Protein AF-A0A149S7I8-F1 (afdb_monomer_lite)

Radius of gyration: 13.59 Å; chains: 1; bounding box: 22×32×40 Å

pLDDT: mean 84.31, std 13.95, range [39.28, 96.31]

Secondary structure (DSSP, 8-state):
---SGGG--SHHHHIIIIIHHHHHHTT--TT-TTTEEEEEEE-SSTT--EEEEEEEEETTEEEEEE----TTS---

Structure (mmCIF, N/CA/C/O backbone):
data_AF-A0A149S7I8-F1
#
_entry.id   AF-A0A149S7I8-F1
#
loop_
_atom_site.group_PDB
_atom_site.id
_atom_site.type_symbol
_atom_site.label_atom_id
_atom_site.label_alt_id
_atom_site.label_comp_id
_atom_site.label_asym_id
_atom_site.label_entity_id
_atom_site.label_seq_id
_atom_site.pdbx_PDB_ins_code
_atom_site.Cartn_x
_atom_site.Cartn_y
_atom_site.Cartn_z
_atom_site.occupancy
_atom_site.B_iso_or_equiv
_atom_site.auth_seq_id
_atom_site.auth_comp_id
_atom_site.auth_asym_id
_atom_site.auth_atom_id
_atom_site.pdbx_PDB_model_num
ATOM 1 N N . MET A 1 1 ? 0.416 7.630 -24.970 1.00 59.16 1 MET A N 1
ATOM 2 C CA . MET A 1 1 ? 0.336 7.386 -23.512 1.00 59.16 1 MET A CA 1
ATOM 3 C C . MET A 1 1 ? 1.604 6.671 -23.079 1.00 59.16 1 MET A C 1
ATOM 5 O O . MET A 1 1 ? 2.051 5.787 -23.799 1.00 59.16 1 MET A O 1
ATOM 9 N N . VAL A 1 2 ? 2.217 7.073 -21.967 1.00 69.38 2 VAL A N 1
ATOM 10 C CA . VAL A 1 2 ? 3.396 6.378 -21.426 1.00 69.38 2 VAL A CA 1
ATOM 11 C C . VAL A 1 2 ? 2.927 5.078 -20.769 1.00 69.38 2 VAL A C 1
ATOM 13 O O . VAL A 1 2 ? 2.037 5.115 -19.926 1.00 69.38 2 VAL A O 1
ATOM 16 N N . ASN A 1 3 ? 3.505 3.933 -21.146 1.00 79.69 3 ASN A N 1
ATOM 17 C CA . ASN A 1 3 ? 3.251 2.664 -20.459 1.00 79.69 3 ASN A CA 1
ATOM 18 C C . ASN A 1 3 ? 4.065 2.621 -19.155 1.00 79.69 3 ASN A C 1
ATOM 20 O O . ASN A 1 3 ? 5.225 2.208 -19.153 1.00 79.69 3 ASN A O 1
ATOM 24 N N . VAL A 1 4 ? 3.462 3.079 -18.057 1.00 82.06 4 VAL A N 1
ATOM 25 C CA . VAL A 1 4 ? 4.101 3.128 -16.731 1.00 82.06 4 VAL A CA 1
ATOM 26 C C . VAL A 1 4 ? 4.361 1.724 -16.182 1.00 82.06 4 VAL A C 1
ATOM 28 O O . VAL A 1 4 ? 5.434 1.480 -15.640 1.00 82.06 4 VAL A O 1
ATOM 31 N N . ALA A 1 5 ? 3.455 0.772 -16.424 1.00 81.56 5 ALA A N 1
ATOM 32 C CA . ALA A 1 5 ? 3.574 -0.597 -15.922 1.00 81.56 5 ALA A CA 1
ATOM 33 C C . ALA A 1 5 ? 4.873 -1.283 -16.377 1.00 81.56 5 ALA A C 1
ATOM 35 O O . ALA A 1 5 ? 5.562 -1.894 -15.568 1.00 81.56 5 ALA A O 1
ATOM 36 N N . SER A 1 6 ? 5.274 -1.101 -17.642 1.00 82.88 6 SER A N 1
ATOM 37 C CA . SER A 1 6 ? 6.538 -1.653 -18.166 1.00 82.88 6 SER A CA 1
ATOM 38 C C . SER A 1 6 ? 7.812 -1.125 -17.486 1.00 82.88 6 SER A C 1
ATOM 40 O O . SER A 1 6 ? 8.877 -1.715 -17.651 1.00 82.88 6 SER A O 1
ATOM 42 N N . ARG A 1 7 ? 7.720 -0.023 -16.728 1.00 82.56 7 ARG A N 1
ATOM 43 C CA . ARG A 1 7 ? 8.841 0.588 -15.996 1.00 82.56 7 ARG A CA 1
ATOM 44 C C . ARG A 1 7 ? 8.870 0.193 -14.514 1.00 82.56 7 ARG A C 1
ATOM 46 O O . ARG A 1 7 ? 9.883 0.410 -13.856 1.00 82.56 7 ARG A O 1
ATOM 53 N N . CYS A 1 8 ? 7.803 -0.413 -13.994 1.00 86.38 8 CYS A N 1
ATOM 54 C CA . CYS A 1 8 ? 7.695 -0.873 -12.609 1.00 86.38 8 CYS A CA 1
ATOM 55 C C . CYS A 1 8 ? 8.308 -2.273 -12.448 1.00 86.38 8 CYS A C 1
ATOM 57 O O . CYS A 1 8 ? 7.605 -3.270 -12.301 1.00 86.38 8 CYS A O 1
ATOM 59 N N . ILE A 1 9 ? 9.639 -2.350 -12.522 1.00 85.56 9 ILE A N 1
ATOM 60 C CA . ILE A 1 9 ? 10.380 -3.625 -12.501 1.00 85.56 9 ILE A CA 1
ATOM 61 C C . ILE A 1 9 ? 10.604 -4.199 -11.094 1.00 85.56 9 ILE A C 1
ATOM 63 O O . ILE A 1 9 ? 10.981 -5.360 -10.968 1.00 85.56 9 ILE A O 1
ATOM 67 N N . ASN A 1 10 ? 10.386 -3.407 -10.043 1.00 89.62 10 ASN A N 1
ATOM 68 C CA . ASN A 1 10 ? 10.546 -3.815 -8.648 1.00 89.62 10 ASN A CA 1
ATOM 69 C C . ASN A 1 10 ? 9.286 -3.490 -7.821 1.00 89.62 10 ASN A C 1
ATOM 71 O O . ASN A 1 10 ? 8.345 -2.847 -8.302 1.00 89.62 10 ASN A O 1
ATOM 75 N N . GLU A 1 11 ? 9.254 -3.976 -6.578 1.00 90.50 11 GLU A N 1
ATOM 76 C CA . GLU A 1 11 ? 8.114 -3.781 -5.675 1.00 90.50 11 GLU A CA 1
ATOM 77 C C . GLU A 1 11 ? 7.898 -2.296 -5.348 1.00 90.50 11 GLU A C 1
ATOM 79 O O . GLU A 1 11 ? 6.769 -1.824 -5.404 1.00 90.50 11 GLU A O 1
ATOM 84 N N . GLU A 1 12 ? 8.960 -1.531 -5.085 1.00 90.88 12 GLU A N 1
ATOM 85 C CA . GLU A 1 12 ? 8.872 -0.104 -4.736 1.00 90.88 12 GLU A CA 1
ATOM 86 C C . GLU A 1 12 ? 8.252 0.746 -5.859 1.00 90.88 12 GLU A C 1
ATOM 88 O O . GLU A 1 12 ? 7.333 1.531 -5.628 1.00 90.88 12 GLU A O 1
ATOM 93 N N . ALA A 1 13 ? 8.672 0.534 -7.107 1.00 91.25 13 ALA A N 1
ATOM 94 C CA . ALA A 1 13 ? 8.083 1.206 -8.260 1.00 91.25 13 ALA A CA 1
ATOM 95 C C . ALA A 1 13 ? 6.621 0.789 -8.481 1.00 91.25 13 ALA A C 1
ATOM 97 O O . ALA A 1 13 ? 5.814 1.592 -8.949 1.00 91.25 13 ALA A O 1
ATOM 98 N N . THR A 1 14 ? 6.262 -0.452 -8.142 1.00 92.12 14 THR A N 1
ATOM 99 C CA . THR A 1 14 ? 4.872 -0.926 -8.205 1.00 92.12 14 THR A CA 1
ATOM 100 C C . THR A 1 14 ? 4.011 -0.245 -7.142 1.00 92.12 14 THR A C 1
ATOM 102 O O . THR A 1 14 ? 2.925 0.245 -7.461 1.00 92.12 14 THR A O 1
ATOM 105 N N . LYS A 1 15 ? 4.524 -0.123 -5.912 1.00 93.31 15 LYS A N 1
ATOM 106 C CA . LYS A 1 15 ? 3.884 0.614 -4.813 1.00 93.31 15 LYS A CA 1
ATOM 107 C C . LYS A 1 15 ? 3.591 2.056 -5.227 1.00 93.31 15 LYS A C 1
ATOM 109 O O . LYS A 1 15 ? 2.444 2.484 -5.177 1.00 93.31 15 LYS A O 1
ATOM 114 N N . 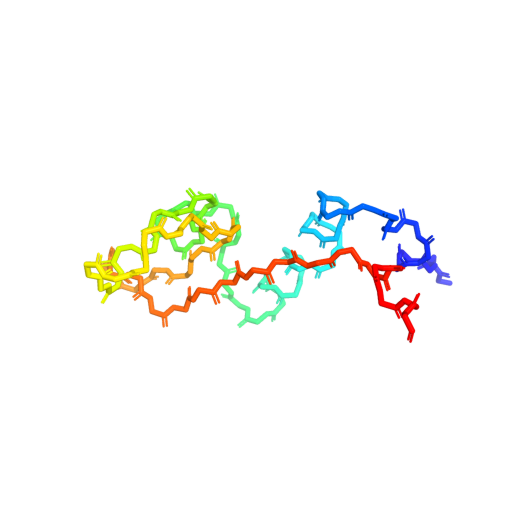LEU A 1 16 ? 4.605 2.778 -5.702 1.00 92.69 16 LEU A N 1
ATOM 115 C CA . LEU A 1 16 ? 4.509 4.218 -5.964 1.00 92.69 16 LEU A CA 1
ATOM 116 C C . LEU A 1 16 ? 3.739 4.582 -7.234 1.00 92.69 16 LEU A C 1
ATOM 118 O O . LEU A 1 16 ? 2.981 5.546 -7.226 1.00 92.69 16 LEU A O 1
ATOM 122 N N . PHE A 1 17 ? 3.947 3.862 -8.338 1.00 92.56 17 PHE A N 1
ATOM 123 C CA . PHE A 1 17 ? 3.433 4.290 -9.645 1.00 92.56 17 PHE A CA 1
ATOM 124 C C . PHE A 1 17 ? 2.187 3.539 -10.110 1.00 92.56 17 PHE A C 1
ATOM 126 O O . PHE A 1 17 ? 1.564 3.968 -11.081 1.00 92.56 17 PHE A O 1
ATOM 133 N N . LEU A 1 18 ? 1.820 2.438 -9.449 1.00 92.19 18 LEU A N 1
ATOM 134 C CA . LEU A 1 18 ? 0.635 1.651 -9.802 1.00 92.19 18 LEU A CA 1
ATOM 135 C C . LEU A 1 18 ? -0.357 1.584 -8.642 1.00 92.19 18 LEU A C 1
ATOM 137 O O . LEU A 1 18 ? -1.518 1.945 -8.817 1.00 92.19 18 LEU A O 1
ATOM 141 N N . VAL A 1 19 ? 0.100 1.179 -7.456 1.00 94.56 19 VAL A N 1
ATOM 142 C CA . VAL A 1 19 ? -0.787 0.947 -6.308 1.00 94.56 19 VAL A CA 1
ATOM 143 C C . VAL A 1 19 ? -1.229 2.251 -5.657 1.00 94.56 19 VAL A C 1
ATOM 145 O O . VAL A 1 19 ? -2.426 2.458 -5.495 1.00 94.56 19 VAL A O 1
ATOM 148 N N . LEU A 1 20 ? -0.310 3.167 -5.347 1.00 94.12 20 LEU A N 1
ATOM 149 C CA . LEU A 1 20 ? -0.662 4.449 -4.733 1.00 94.12 20 LEU A CA 1
ATOM 150 C C . LEU A 1 20 ? -1.633 5.268 -5.613 1.00 94.12 20 LEU A C 1
ATOM 152 O O . LEU A 1 20 ? -2.659 5.713 -5.103 1.00 94.12 20 LEU A O 1
ATOM 156 N N . PRO A 1 21 ? -1.430 5.390 -6.944 1.00 94.50 21 PRO A N 1
ATOM 157 C CA . PRO A 1 21 ? -2.394 6.065 -7.808 1.00 94.50 21 PRO A CA 1
ATOM 158 C C . PRO A 1 21 ? -3.750 5.356 -7.873 1.00 94.50 21 PRO A C 1
ATOM 160 O O . PRO A 1 21 ? -4.768 6.032 -7.985 1.00 94.50 21 PRO A O 1
ATOM 163 N N . LEU A 1 22 ? -3.787 4.020 -7.783 1.00 94.44 22 LEU A N 1
ATOM 164 C CA . LEU A 1 22 ? -5.036 3.259 -7.694 1.00 94.44 22 LEU A CA 1
ATOM 165 C C . LEU A 1 22 ? -5.779 3.560 -6.386 1.00 94.44 22 LEU A C 1
ATOM 167 O O . LEU A 1 22 ? -6.981 3.802 -6.420 1.00 94.44 22 LEU A O 1
ATOM 171 N N . VAL A 1 23 ? -5.080 3.578 -5.250 1.00 96.19 23 VAL A N 1
ATOM 172 C CA . VAL A 1 23 ? -5.665 3.913 -3.940 1.00 96.19 23 VAL A CA 1
ATOM 173 C C . VAL A 1 23 ? -6.237 5.333 -3.957 1.00 96.19 23 VAL A C 1
ATOM 175 O O . VAL A 1 23 ? -7.394 5.528 -3.589 1.00 96.19 23 VAL A O 1
ATOM 178 N N . ASN A 1 24 ? -5.485 6.294 -4.498 1.00 95.94 24 ASN A N 1
ATOM 179 C CA . ASN A 1 24 ? -5.964 7.661 -4.697 1.00 95.94 24 ASN A CA 1
ATOM 180 C C . ASN A 1 24 ? -7.179 7.722 -5.643 1.00 95.94 24 ASN A C 1
ATOM 182 O O . ASN A 1 24 ? -8.135 8.448 -5.393 1.00 95.94 24 ASN A O 1
ATOM 186 N N . PHE A 1 25 ? -7.182 6.931 -6.721 1.00 96.31 25 PHE A N 1
ATOM 187 C CA . PHE A 1 25 ? -8.311 6.847 -7.653 1.00 96.31 25 PHE A CA 1
ATOM 188 C C . PHE A 1 25 ? -9.587 6.286 -7.004 1.00 96.31 25 PHE A C 1
ATOM 190 O O . PHE A 1 25 ? -10.684 6.716 -7.353 1.00 96.31 25 PHE A O 1
ATOM 197 N N . LEU A 1 26 ? -9.457 5.367 -6.043 1.00 95.50 26 LEU A N 1
ATOM 198 C CA . LEU A 1 26 ? -10.581 4.850 -5.253 1.00 95.50 26 LEU A CA 1
ATOM 199 C C . LEU A 1 26 ? -11.149 5.882 -4.260 1.00 95.50 26 LEU A C 1
ATOM 201 O O . LEU A 1 26 ? -12.179 5.616 -3.642 1.00 95.50 26 LEU A O 1
ATOM 205 N N . GLY A 1 27 ? -10.521 7.056 -4.141 1.00 95.62 27 GLY A N 1
ATOM 206 C CA . GLY A 1 27 ? -10.986 8.169 -3.318 1.00 95.62 27 GLY A CA 1
ATOM 207 C C . GLY A 1 27 ? -10.359 8.240 -1.928 1.00 95.62 27 GLY A C 1
ATOM 208 O O . GLY A 1 27 ? -10.827 9.038 -1.123 1.00 95.62 27 GLY A O 1
ATOM 209 N N . TYR A 1 28 ? -9.331 7.435 -1.650 1.00 96.19 28 TYR A N 1
ATOM 210 C CA . TYR A 1 28 ? -8.572 7.522 -0.402 1.00 96.19 28 TYR A CA 1
ATOM 211 C C . TYR A 1 28 ? -7.486 8.591 -0.492 1.00 96.19 28 TYR A C 1
ATOM 213 O O . TYR A 1 28 ? -6.811 8.706 -1.519 1.00 96.19 28 TYR A O 1
ATOM 221 N N . ASP A 1 29 ? -7.259 9.330 0.591 1.00 95.12 29 ASP A N 1
ATOM 222 C CA . ASP A 1 29 ? -6.182 10.318 0.635 1.00 95.12 29 ASP A CA 1
ATOM 223 C C . ASP A 1 29 ? -4.817 9.658 0.891 1.00 95.12 29 ASP A C 1
ATOM 225 O O . ASP A 1 29 ? -4.422 9.378 2.022 1.00 95.12 29 ASP A O 1
ATOM 229 N N . THR A 1 30 ? -4.052 9.447 -0.181 1.00 94.50 30 THR A N 1
ATOM 230 C CA . THR A 1 30 ? -2.698 8.874 -0.108 1.00 94.50 30 THR A CA 1
ATOM 231 C C . THR A 1 30 ? -1.651 9.790 0.528 1.00 94.50 30 THR A C 1
ATOM 233 O O . THR A 1 30 ? -0.534 9.344 0.782 1.00 94.50 30 THR A O 1
ATOM 236 N N . MET A 1 31 ? -1.978 11.065 0.758 1.00 94.06 31 MET A N 1
ATOM 237 C CA . MET A 1 31 ? -1.113 12.022 1.454 1.00 94.06 31 MET A CA 1
ATOM 238 C C . MET A 1 31 ? -1.435 12.110 2.950 1.00 94.06 31 MET A C 1
ATOM 240 O O . MET A 1 31 ? -0.669 12.721 3.698 1.00 94.06 31 MET A O 1
ATOM 244 N N . ASN A 1 32 ? -2.533 11.493 3.394 1.00 94.75 32 ASN A N 1
ATOM 245 C CA . ASN A 1 32 ? -2.936 11.441 4.789 1.00 94.75 32 ASN A CA 1
ATOM 246 C C . ASN A 1 32 ? -2.526 10.097 5.431 1.00 94.75 32 ASN A C 1
ATOM 248 O O . ASN A 1 32 ? -3.190 9.085 5.200 1.00 94.75 32 ASN A O 1
ATOM 252 N N . PRO A 1 33 ? -1.486 10.055 6.287 1.00 92.00 33 PRO A N 1
ATOM 253 C CA . PRO A 1 33 ? -1.031 8.814 6.918 1.00 92.00 33 PRO A CA 1
ATOM 254 C C . PRO A 1 33 ? -2.032 8.227 7.926 1.00 92.00 33 PRO A C 1
ATOM 256 O O . PRO A 1 33 ? -1.930 7.044 8.252 1.00 92.00 33 PRO A O 1
ATOM 259 N N . ASP A 1 34 ? -2.996 9.024 8.406 1.00 93.31 34 ASP A N 1
ATOM 260 C CA . ASP A 1 34 ? -4.090 8.553 9.265 1.00 93.31 34 ASP A CA 1
ATOM 261 C C . ASP A 1 34 ? -5.205 7.850 8.468 1.00 93.31 34 ASP A C 1
ATOM 263 O O . ASP A 1 34 ? -6.098 7.251 9.068 1.00 93.31 34 ASP A O 1
ATOM 267 N N . GLU A 1 35 ? -5.162 7.914 7.133 1.00 95.19 35 GLU A N 1
ATOM 268 C CA . GLU A 1 35 ? -6.092 7.235 6.226 1.00 95.19 35 GLU A CA 1
ATOM 269 C C . GLU A 1 35 ? -5.388 6.160 5.392 1.00 95.19 35 GLU A C 1
ATOM 271 O O . GLU A 1 35 ? -5.867 5.031 5.334 1.00 95.19 35 GLU A O 1
ATOM 276 N N . VAL A 1 36 ? -4.233 6.470 4.796 1.00 96.12 36 VAL A N 1
ATOM 277 C CA . VAL A 1 36 ? -3.383 5.528 4.056 1.00 96.12 36 VAL A CA 1
ATOM 278 C C . VAL A 1 36 ? -2.019 5.460 4.740 1.00 9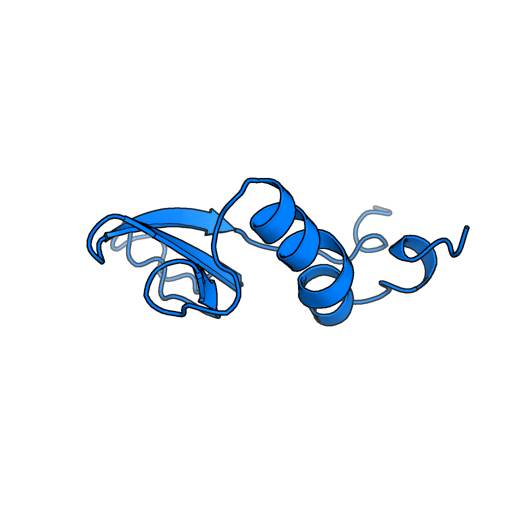6.12 36 VAL A C 1
ATOM 280 O O . VAL A 1 36 ? -1.132 6.277 4.506 1.00 96.12 36 VAL A O 1
ATOM 283 N N . CYS A 1 37 ? -1.845 4.465 5.603 1.00 94.19 37 CYS A N 1
ATOM 284 C CA . CYS A 1 37 ? -0.645 4.274 6.404 1.00 94.19 37 CYS A CA 1
ATOM 285 C C . CYS A 1 37 ? 0.363 3.374 5.666 1.00 94.19 37 CYS A C 1
ATOM 287 O O . CYS A 1 37 ? 0.067 2.196 5.442 1.00 94.19 37 CYS A O 1
ATOM 289 N N . PRO A 1 38 ? 1.546 3.879 5.277 1.00 92.50 38 PRO A N 1
ATOM 290 C CA . PRO A 1 38 ? 2.582 3.054 4.674 1.00 92.50 38 PRO A CA 1
ATOM 291 C C . PRO A 1 38 ? 3.260 2.160 5.716 1.00 92.50 38 PRO A C 1
ATOM 293 O O . PRO A 1 38 ? 3.417 2.531 6.879 1.00 92.50 38 PRO A O 1
ATOM 296 N N . GLU A 1 39 ? 3.709 0.994 5.266 1.00 89.19 39 GLU A N 1
ATOM 297 C CA . GLU A 1 39 ? 4.476 0.027 6.045 1.00 89.19 39 GLU A CA 1
ATOM 298 C C . GLU A 1 39 ? 3.872 -0.309 7.431 1.00 89.19 39 GLU A C 1
ATOM 300 O O . GLU A 1 39 ? 4.574 -0.370 8.452 1.00 89.19 39 GLU A O 1
ATOM 305 N N . HIS A 1 40 ? 2.553 -0.499 7.468 1.00 87.62 40 HIS A N 1
ATOM 306 C CA . HIS A 1 40 ? 1.785 -0.712 8.689 1.00 87.62 40 HIS A CA 1
ATOM 307 C C . HIS A 1 40 ? 2.009 -2.117 9.266 1.00 87.62 40 HIS A C 1
ATOM 309 O O . HIS A 1 40 ? 2.138 -3.101 8.532 1.00 87.62 40 HIS A O 1
ATOM 315 N N . ASN A 1 41 ? 2.020 -2.234 10.596 1.00 84.25 41 ASN A N 1
ATOM 316 C CA . ASN A 1 41 ? 2.087 -3.537 11.256 1.00 84.25 41 ASN A CA 1
ATOM 317 C C . ASN A 1 41 ? 0.716 -4.207 11.176 1.00 84.25 41 ASN A C 1
ATOM 319 O O . ASN A 1 41 ? -0.243 -3.757 11.798 1.00 84.25 41 ASN A O 1
ATOM 323 N N . ALA A 1 42 ? 0.622 -5.289 10.408 1.00 68.94 42 ALA A N 1
ATOM 324 C CA . ALA A 1 42 ? -0.604 -6.048 10.231 1.00 68.94 42 ALA A CA 1
ATOM 325 C C . ALA A 1 42 ? -0.778 -7.067 11.367 1.00 68.94 42 ALA A C 1
ATOM 327 O O . ALA A 1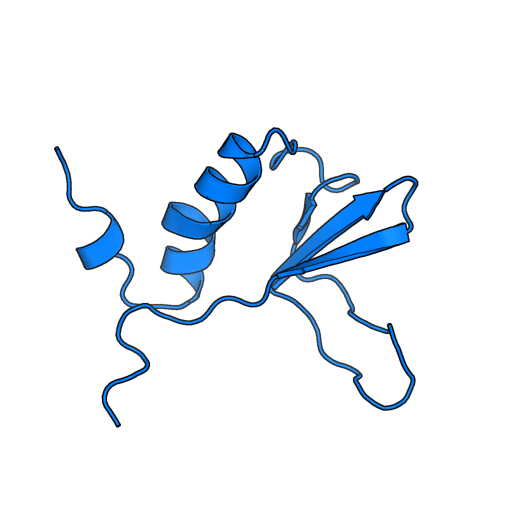 42 ? -0.949 -8.257 11.111 1.00 68.94 42 ALA A O 1
ATOM 328 N N . ASP A 1 43 ? -0.753 -6.606 12.624 1.00 69.88 43 ASP A N 1
ATOM 329 C CA . ASP A 1 43 ? -1.043 -7.419 13.818 1.00 69.88 43 ASP A CA 1
ATOM 330 C C . ASP A 1 43 ? -2.554 -7.737 13.914 1.00 69.88 43 ASP A C 1
ATOM 332 O O . 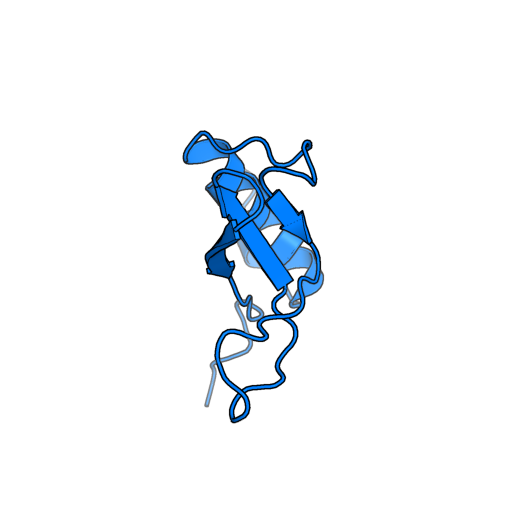ASP A 1 43 ? -3.207 -7.561 14.939 1.00 69.88 43 ASP A O 1
ATOM 336 N N . PHE A 1 44 ? -3.144 -8.223 12.818 1.00 65.06 44 PHE A N 1
ATOM 337 C CA . PHE A 1 44 ? -4.533 -8.683 12.767 1.00 65.06 44 PHE A CA 1
ATOM 338 C C . PHE A 1 44 ? -4.725 -10.017 13.519 1.00 65.06 44 PHE A C 1
ATOM 340 O O . PHE A 1 44 ? -5.856 -10.427 13.775 1.00 65.06 44 PHE A O 1
ATOM 347 N N . SER A 1 45 ? -3.635 -10.727 13.847 1.00 57.47 45 SER A N 1
ATOM 348 C CA . SER A 1 45 ? -3.623 -11.986 14.605 1.00 57.47 45 SER A CA 1
ATOM 349 C C . SER A 1 45 ? -2.205 -12.323 15.091 1.00 57.47 45 SER A C 1
ATOM 351 O O . SER A 1 45 ? -1.256 -12.181 14.322 1.00 57.47 45 SER A O 1
ATOM 353 N N . ASP A 1 46 ? -2.057 -12.893 16.297 1.00 59.59 46 ASP A N 1
ATOM 354 C CA . ASP A 1 46 ? -0.775 -13.376 16.864 1.00 59.59 46 ASP A CA 1
ATOM 355 C C . ASP A 1 46 ? 0.032 -14.305 15.932 1.00 59.59 46 ASP A C 1
ATOM 357 O O . ASP A 1 46 ? 1.241 -14.482 16.097 1.00 59.59 46 ASP A O 1
ATOM 361 N N . LYS A 1 47 ? -0.635 -14.923 14.949 1.00 54.97 47 LYS A N 1
ATOM 362 C CA . LYS A 1 47 ? -0.056 -15.893 14.013 1.00 54.97 47 LYS A CA 1
ATOM 363 C C . LYS A 1 47 ? 0.551 -15.259 12.753 1.00 54.97 47 LYS A C 1
ATOM 365 O O . LYS A 1 47 ? 1.321 -15.924 12.064 1.00 54.97 47 LYS A O 1
ATOM 370 N N . TYR A 1 48 ? 0.223 -14.004 12.449 1.00 55.16 48 TYR A N 1
ATOM 371 C CA . TYR A 1 48 ? 0.616 -13.322 11.214 1.00 55.16 48 TYR A CA 1
ATOM 372 C C . TYR A 1 48 ? 1.244 -11.964 11.535 1.00 55.16 48 TYR A C 1
ATOM 374 O O . TYR A 1 48 ? 0.677 -10.922 11.238 1.00 55.16 48 TYR A O 1
ATOM 382 N N . LYS A 1 49 ? 2.442 -11.986 12.131 1.00 57.59 49 LYS A N 1
ATOM 383 C CA . LYS A 1 49 ? 3.269 -10.791 12.376 1.00 57.59 49 LYS A CA 1
ATOM 384 C C . LYS A 1 49 ? 3.939 -10.296 11.094 1.00 57.59 49 LYS A C 1
ATOM 386 O O . LYS A 1 49 ? 5.166 -10.285 10.998 1.00 57.59 49 LYS A O 1
ATOM 391 N N . ASN A 1 50 ? 3.149 -9.946 10.088 1.00 70.38 50 ASN A N 1
ATOM 392 C CA . ASN A 1 50 ? 3.688 -9.422 8.840 1.00 70.38 50 ASN A CA 1
ATOM 393 C C . ASN A 1 50 ? 3.451 -7.915 8.770 1.00 70.38 50 ASN A C 1
ATOM 395 O O . ASN A 1 50 ? 2.423 -7.405 9.194 1.00 70.38 50 ASN A O 1
ATOM 399 N N . ARG A 1 51 ? 4.435 -7.183 8.264 1.00 86.00 51 ARG A N 1
ATOM 400 C CA . ARG A 1 51 ? 4.274 -5.776 7.896 1.00 86.00 51 ARG A CA 1
ATOM 401 C C . ARG A 1 51 ? 3.645 -5.746 6.505 1.00 86.00 51 ARG A C 1
ATOM 403 O O . ARG A 1 51 ? 4.012 -6.579 5.682 1.00 86.00 51 ARG A O 1
ATOM 410 N N . VAL A 1 52 ? 2.702 -4.843 6.266 1.00 90.00 52 VAL A N 1
ATOM 411 C CA . VAL A 1 52 ? 2.067 -4.661 4.948 1.00 90.00 52 VAL A CA 1
ATOM 412 C C . VAL A 1 52 ? 2.514 -3.346 4.342 1.00 90.00 52 VAL A C 1
ATOM 414 O O . VAL A 1 52 ? 2.779 -2.392 5.069 1.00 90.00 52 VAL A O 1
ATOM 417 N N . ASP A 1 53 ? 2.585 -3.281 3.018 1.00 92.69 53 ASP A N 1
ATOM 418 C CA . ASP A 1 53 ? 3.075 -2.096 2.310 1.00 92.69 53 ASP A CA 1
ATOM 419 C C . ASP A 1 53 ? 2.209 -0.860 2.528 1.00 92.69 53 ASP A C 1
ATOM 421 O O . ASP A 1 53 ? 2.739 0.231 2.738 1.00 92.69 53 ASP A O 1
ATOM 425 N N . PHE A 1 54 ? 0.889 -1.035 2.506 1.00 94.19 54 PHE A N 1
ATOM 426 C CA . PHE A 1 54 ? -0.066 0.001 2.877 1.00 94.19 54 PHE A CA 1
ATOM 427 C C . PHE A 1 54 ? -1.208 -0.602 3.690 1.00 94.19 54 PHE A C 1
ATOM 429 O O . PHE A 1 54 ? -1.687 -1.700 3.400 1.00 94.19 54 PHE A O 1
ATOM 436 N N . ALA A 1 55 ? -1.690 0.142 4.676 1.00 94.25 55 ALA A N 1
ATOM 437 C CA . ALA A 1 55 ? -2.956 -0.117 5.336 1.00 94.25 55 ALA A CA 1
ATOM 438 C C . ALA A 1 55 ? -3.882 1.080 5.149 1.00 94.25 55 ALA A C 1
ATOM 440 O O . ALA A 1 55 ? -3.480 2.221 5.363 1.00 94.25 55 ALA A O 1
ATOM 441 N N . ILE A 1 56 ? -5.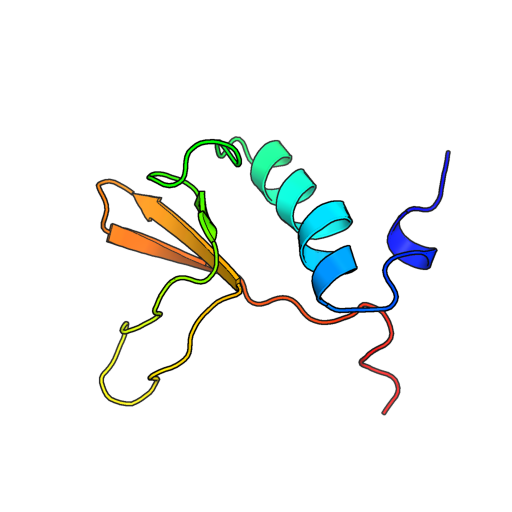130 0.812 4.781 1.00 94.88 56 ILE A N 1
ATOM 442 C CA . ILE A 1 56 ? -6.182 1.822 4.823 1.00 94.88 56 ILE A CA 1
ATOM 443 C C . ILE A 1 56 ? -6.811 1.759 6.206 1.00 94.88 56 ILE A C 1
ATOM 445 O O . ILE A 1 56 ? -7.252 0.691 6.644 1.00 94.88 56 ILE A O 1
ATOM 449 N N . LEU A 1 57 ? -6.848 2.899 6.881 1.00 93.31 57 LEU A N 1
ATOM 450 C CA . LEU A 1 57 ? -7.374 3.049 8.225 1.00 93.31 57 LEU A CA 1
ATOM 451 C C . LEU A 1 57 ? -8.753 3.706 8.173 1.00 93.31 57 LEU A C 1
ATOM 453 O O . LEU A 1 57 ? -8.998 4.652 7.428 1.00 93.31 57 LEU A O 1
ATOM 457 N N . LYS A 1 58 ? -9.665 3.232 9.017 1.00 91.81 58 LYS A N 1
ATOM 458 C CA . LYS A 1 58 ? -10.944 3.886 9.283 1.00 91.81 58 LYS A CA 1
ATOM 459 C C . LYS A 1 58 ? -11.054 4.094 10.780 1.00 91.81 58 LYS A C 1
ATOM 461 O O . LYS A 1 58 ? -11.054 3.131 11.533 1.00 91.81 58 LYS A O 1
ATOM 466 N N . ASN A 1 59 ? -11.154 5.349 11.215 1.00 90.94 59 ASN A N 1
ATOM 467 C CA . ASN A 1 59 ? -11.132 5.705 12.639 1.00 90.94 59 ASN A CA 1
ATOM 468 C C . ASN A 1 59 ? -9.886 5.178 13.381 1.00 90.94 59 ASN A C 1
ATOM 470 O O . ASN A 1 59 ? -9.986 4.819 14.547 1.00 90.94 59 ASN A O 1
ATOM 474 N N . LYS A 1 60 ? -8.719 5.172 12.718 1.00 86.94 60 LYS A N 1
ATOM 475 C CA . LYS A 1 60 ? -7.436 4.625 13.212 1.00 86.94 60 LYS A CA 1
ATOM 476 C C . LYS A 1 60 ? -7.348 3.099 13.291 1.00 86.94 60 LYS A C 1
ATOM 478 O O . LYS A 1 60 ? -6.265 2.590 13.564 1.00 86.94 60 LYS A O 1
ATOM 483 N N . ASP A 1 61 ? -8.425 2.381 12.992 1.00 89.25 61 ASP A N 1
ATOM 484 C CA . ASP A 1 61 ? -8.397 0.927 12.880 1.00 89.25 61 ASP A CA 1
ATOM 485 C C . ASP A 1 61 ? -8.098 0.510 11.432 1.00 89.25 61 ASP A C 1
ATOM 487 O O . ASP A 1 61 ? -8.746 1.011 10.503 1.00 89.25 61 ASP A O 1
ATOM 491 N N . PRO A 1 62 ? -7.138 -0.398 11.194 1.00 89.06 62 PRO A N 1
ATOM 492 C CA . PRO A 1 62 ? -6.849 -0.883 9.853 1.00 89.06 62 PRO A CA 1
ATOM 493 C C . PRO A 1 62 ? -8.009 -1.730 9.317 1.00 89.06 62 PRO A C 1
ATOM 495 O O . PRO A 1 62 ? -8.418 -2.713 9.931 1.00 89.06 62 PRO A O 1
ATOM 498 N N . VAL A 1 63 ? -8.533 -1.355 8.148 1.00 91.94 63 VAL A N 1
ATOM 499 C CA . VAL A 1 63 ? -9.679 -2.022 7.501 1.00 91.94 63 VAL A CA 1
ATOM 500 C C . VAL A 1 63 ? -9.316 -2.739 6.205 1.00 91.94 63 VAL A C 1
ATOM 502 O O . VAL A 1 63 ? -9.995 -3.692 5.828 1.00 91.94 63 VAL A O 1
ATOM 505 N N . ILE A 1 64 ? -8.257 -2.302 5.518 1.00 91.75 64 ILE A N 1
ATOM 506 C CA . ILE A 1 64 ? -7.742 -2.944 4.303 1.00 91.75 64 ILE A CA 1
ATOM 507 C C . ILE A 1 64 ? -6.224 -3.018 4.418 1.00 91.75 64 ILE A C 1
ATOM 509 O O . ILE A 1 64 ? -5.575 -2.014 4.695 1.00 91.75 64 ILE A O 1
ATOM 513 N N . ALA A 1 65 ? -5.668 -4.199 4.170 1.00 91.25 65 ALA A N 1
ATOM 514 C CA . ALA A 1 65 ? -4.237 -4.418 4.028 1.00 91.25 65 ALA A CA 1
ATOM 515 C C . ALA A 1 65 ? -3.885 -4.592 2.549 1.00 91.25 65 ALA A C 1
ATOM 517 O O . ALA A 1 65 ? -4.569 -5.321 1.828 1.00 91.25 65 ALA A O 1
ATOM 518 N N . ILE A 1 66 ? -2.818 -3.936 2.105 1.00 92.19 66 ILE A N 1
ATOM 519 C CA . ILE A 1 66 ? -2.340 -3.981 0.728 1.00 92.19 66 ILE A CA 1
ATOM 520 C C . ILE A 1 66 ? -0.876 -4.414 0.751 1.00 92.19 66 ILE A C 1
ATOM 522 O O . ILE A 1 66 ? -0.028 -3.744 1.336 1.00 92.19 66 ILE A O 1
ATOM 526 N N . GLU A 1 67 ? -0.596 -5.528 0.084 1.00 91.19 67 GLU A N 1
ATOM 527 C CA . GLU A 1 67 ? 0.745 -6.059 -0.155 1.00 91.19 67 GLU A CA 1
ATOM 528 C C . GLU A 1 67 ? 1.008 -6.015 -1.659 1.00 91.19 67 GLU A C 1
ATOM 530 O O . GLU A 1 67 ? 0.174 -6.449 -2.460 1.00 91.19 67 GLU A O 1
ATOM 535 N N . CYS A 1 68 ? 2.158 -5.484 -2.054 1.00 90.12 68 CYS A N 1
ATOM 536 C CA . CYS A 1 68 ? 2.511 -5.296 -3.450 1.00 90.12 68 CYS A CA 1
ATOM 537 C C . CYS A 1 68 ? 3.563 -6.320 -3.878 1.00 90.12 68 CYS A C 1
ATOM 539 O O . CYS A 1 68 ? 4.483 -6.655 -3.136 1.00 90.12 68 CYS A O 1
ATOM 541 N N . LYS A 1 69 ? 3.473 -6.773 -5.131 1.00 87.81 69 LYS A N 1
ATOM 542 C CA . LYS A 1 69 ? 4.514 -7.576 -5.783 1.00 87.81 69 LYS A CA 1
ATOM 543 C C . LYS A 1 69 ? 4.930 -6.940 -7.095 1.00 87.81 69 LYS A C 1
ATOM 545 O O . LYS A 1 69 ? 4.138 -6.254 -7.735 1.00 87.81 69 LYS A O 1
ATOM 550 N N . ALA A 1 70 ? 6.187 -7.143 -7.483 1.00 84.69 70 ALA A N 1
ATOM 551 C CA . ALA A 1 70 ? 6.692 -6.617 -8.744 1.00 84.69 70 ALA A CA 1
ATOM 552 C C . ALA A 1 70 ? 5.949 -7.260 -9.925 1.00 84.69 70 ALA A C 1
ATOM 554 O O . ALA A 1 70 ? 5.737 -8.472 -9.940 1.00 84.69 70 ALA A O 1
ATOM 555 N N . LEU A 1 71 ? 5.622 -6.468 -10.951 1.00 74.69 71 LEU A N 1
ATOM 556 C CA . LEU A 1 71 ? 4.863 -6.927 -12.125 1.00 74.69 71 LEU A CA 1
ATOM 557 C C . LEU A 1 71 ? 5.501 -8.146 -12.825 1.00 74.69 71 LEU A C 1
ATOM 559 O O . LEU A 1 71 ? 4.806 -8.981 -13.393 1.00 74.69 71 LEU A O 1
ATOM 563 N N . VAL A 1 72 ? 6.834 -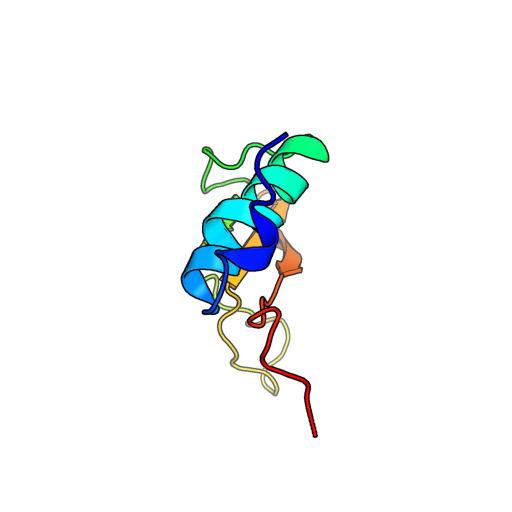8.241 -12.803 1.00 72.75 72 VAL A N 1
ATOM 564 C CA . VAL A 1 72 ? 7.607 -9.285 -13.503 1.00 72.75 72 VAL A CA 1
ATOM 565 C C . VAL A 1 72 ? 7.957 -10.470 -12.583 1.00 72.75 72 VAL A C 1
ATOM 567 O O . VAL A 1 72 ? 8.629 -11.404 -13.009 1.00 72.75 72 VAL A O 1
ATOM 570 N N . SER A 1 73 ? 7.498 -10.459 -11.327 1.00 57.91 73 SER A N 1
ATOM 571 C CA . SER A 1 73 ? 7.845 -11.465 -10.311 1.00 57.91 73 SER A CA 1
ATOM 572 C C . SER A 1 73 ? 7.267 -12.862 -10.585 1.00 57.91 73 SER A C 1
ATOM 574 O O . SER A 1 73 ? 7.810 -13.845 -10.088 1.00 57.91 73 SER A O 1
ATOM 576 N N . ASP A 1 74 ? 6.216 -12.978 -11.400 1.00 52.94 74 ASP A N 1
ATOM 577 C CA . ASP A 1 74 ? 5.562 -14.254 -11.709 1.00 52.94 74 ASP A CA 1
ATOM 578 C C . ASP A 1 74 ? 5.782 -14.656 -13.174 1.00 52.94 74 ASP A C 1
ATOM 580 O O . ASP A 1 74 ? 4.903 -14.597 -14.031 1.00 52.94 74 ASP A O 1
ATOM 584 N N . ARG A 1 75 ? 7.010 -15.090 -13.467 1.00 45.84 75 ARG A N 1
ATOM 585 C CA . ARG A 1 75 ? 7.252 -16.150 -14.454 1.00 45.84 75 ARG A CA 1
ATOM 586 C C . ARG A 1 75 ? 7.901 -17.316 -13.715 1.00 45.84 75 ARG A C 1
ATOM 588 O O . ARG A 1 75 ? 9.126 -17.416 -13.676 1.00 45.84 75 ARG A O 1
ATOM 595 N N . LYS A 1 76 ? 7.080 -18.150 -13.086 1.00 39.28 76 LYS A N 1
ATOM 596 C CA . LYS A 1 76 ? 7.450 -19.522 -12.733 1.00 39.28 76 LYS A CA 1
ATOM 597 C C . LYS A 1 76 ? 6.727 -20.479 -13.661 1.00 39.28 76 LYS A C 1
ATOM 599 O O . LYS A 1 76 ? 5.546 -20.204 -13.958 1.00 39.28 76 LYS A O 1
#

Organism: NCBI:txid178901

Foldseek 3Di:
DDPQLVVQQFQVSCVPPPVLVVCVVVVFDSVDCQAKPAQDQPVVDPVDRDTAGIFGDDVSHGDDGHHTGGPPPDPD

Sequence (76 aa):
MVNVASRCINEEATKLFLVLPLVNFLGYDTMNPDEVCPEHNADFSDKYKNRVDFAILKNKDPVIAIECKALVSDRK